Protein AF-A0A956LMA9-F1 (afdb_monomer_lite)

Radius of gyration: 15.73 Å; chains: 1; bounding box: 36×31×54 Å

Foldseek 3Di:
DLLVVCVVVCLLPDDPPPLVNLLSVQVSLLVVLQVCLQVLLVCVVCVVPDPPCVVVCVSVVVSLVSQLVSVVVCCVVQQWPPDRSSVLSCLSCVQSSCLSNCCVPPVNRDGDNSNVSSVVSSVVITRDPPPPD

Sequence (133 aa):
AEVDRFDAAGGARYTGDLRDDLTRVVALYTQLVMRRGRLLAVLLAELPSADELGGLIERPQRIVRAVARLIRRYQREGALEPEPPLQSVAALLGPVLLAGVLRPLATRPEPPDPSAHVERFLHGRRATHPTKG

Secondary structure (DSSP, 8-state):
--HHHHHHTTTT---S-HHHHHHHHHHHHHHHHHHHHHHHHHHHHHTTS-GGGHHHHHHHHHHHHHHHHHHHHHHHTTSB----HHHHHHHHHHHHHHHHHHTTSTT-PPPPPHHHHHHHHHHTTB-------

pLDDT: mean 85.7, std 13.52, range [38.75, 98.19]

Structure (mmCIF, N/CA/C/O backbone):
data_AF-A0A956LMA9-F1
#
_entry.id   AF-A0A956LMA9-F1
#
loop_
_atom_site.group_PDB
_atom_site.id
_atom_site.type_symbol
_atom_site.label_atom_id
_atom_site.label_alt_id
_atom_site.label_comp_id
_atom_site.label_asym_id
_atom_site.label_entity_id
_atom_site.label_seq_id
_atom_site.pdbx_PDB_ins_code
_atom_site.Cartn_x
_atom_site.Cartn_y
_atom_site.Cartn_z
_atom_site.occupancy
_atom_site.B_iso_or_equiv
_atom_site.auth_seq_id
_atom_site.auth_comp_id
_atom_site.auth_asym_id
_atom_site.auth_atom_id
_atom_site.pdbx_PDB_model_num
ATOM 1 N N . ALA A 1 1 ? -6.003 -0.782 -17.496 1.00 65.44 1 ALA A N 1
ATOM 2 C CA . ALA A 1 1 ? -5.475 -2.121 -17.826 1.00 65.44 1 ALA A CA 1
ATOM 3 C C . ALA A 1 1 ? -4.918 -2.907 -16.624 1.00 65.44 1 ALA A C 1
ATOM 5 O O . ALA A 1 1 ? -5.155 -4.103 -16.588 1.00 65.44 1 ALA A O 1
ATOM 6 N N . GLU A 1 2 ? -4.200 -2.320 -15.647 1.00 72.19 2 GLU A N 1
ATOM 7 C CA . GLU A 1 2 ? -3.798 -3.049 -14.408 1.00 72.19 2 GLU A CA 1
ATOM 8 C C . GLU A 1 2 ? -4.226 -2.374 -13.107 1.00 72.19 2 GLU A C 1
ATOM 10 O O . GLU A 1 2 ? -4.628 -3.072 -12.186 1.00 72.19 2 GLU A O 1
ATOM 15 N N . VAL A 1 3 ? -4.260 -1.040 -13.052 1.00 74.75 3 VAL A N 1
ATOM 16 C CA . VAL A 1 3 ? -4.962 -0.337 -11.963 1.00 74.75 3 VAL A CA 1
ATOM 17 C C . VAL A 1 3 ? -6.433 -0.757 -11.922 1.00 74.75 3 VAL A C 1
ATOM 19 O O . VAL A 1 3 ? -6.955 -1.061 -10.862 1.00 74.75 3 VAL A O 1
ATOM 22 N N . ASP A 1 4 ? -7.069 -0.917 -13.084 1.00 80.44 4 ASP A N 1
ATOM 23 C CA . ASP A 1 4 ? -8.440 -1.436 -13.145 1.00 80.44 4 ASP A CA 1
ATOM 24 C C . ASP A 1 4 ? -8.534 -2.904 -12.692 1.00 80.44 4 ASP A C 1
ATOM 26 O O . ASP A 1 4 ? -9.578 -3.308 -12.202 1.00 80.44 4 ASP A O 1
ATOM 30 N N . ARG A 1 5 ? -7.456 -3.703 -12.800 1.00 80.44 5 ARG A N 1
ATOM 31 C CA . ARG A 1 5 ? -7.424 -5.056 -12.210 1.00 80.44 5 ARG A CA 1
ATOM 32 C C . ARG A 1 5 ? -7.276 -5.001 -10.696 1.00 80.44 5 ARG A C 1
ATOM 34 O O . ARG A 1 5 ? -7.913 -5.795 -10.021 1.00 80.44 5 ARG A O 1
ATOM 41 N N . PHE A 1 6 ? -6.466 -4.079 -10.170 1.00 86.25 6 PHE A N 1
ATOM 42 C CA . PHE A 1 6 ? -6.393 -3.822 -8.730 1.00 86.25 6 PHE A CA 1
ATOM 43 C C . PHE A 1 6 ? -7.778 -3.444 -8.190 1.00 86.25 6 PHE A C 1
ATOM 45 O O . PHE A 1 6 ? -8.234 -4.024 -7.209 1.00 86.25 6 PHE A O 1
ATOM 52 N N . ASP A 1 7 ? -8.474 -2.536 -8.876 1.00 83.94 7 ASP A N 1
ATOM 53 C CA . ASP A 1 7 ? -9.826 -2.116 -8.507 1.00 83.94 7 ASP A CA 1
ATOM 54 C C . ASP A 1 7 ? -10.834 -3.279 -8.636 1.00 83.94 7 ASP A C 1
ATOM 56 O O . ASP A 1 7 ? -11.554 -3.572 -7.682 1.00 83.94 7 ASP A O 1
ATOM 60 N N . ALA A 1 8 ? -10.838 -4.004 -9.762 1.00 77.75 8 ALA A N 1
ATOM 61 C CA . ALA A 1 8 ? -11.738 -5.138 -10.005 1.00 77.75 8 ALA A CA 1
ATOM 62 C C . ALA A 1 8 ? -11.520 -6.309 -9.031 1.00 77.75 8 ALA A C 1
ATOM 64 O O . ALA A 1 8 ? -12.475 -6.982 -8.654 1.00 77.75 8 ALA A O 1
ATOM 65 N N . ALA A 1 9 ? -10.283 -6.531 -8.580 1.00 80.75 9 ALA A N 1
ATOM 66 C CA . ALA A 1 9 ? -9.951 -7.531 -7.567 1.00 80.75 9 ALA A CA 1
ATOM 67 C C . ALA A 1 9 ? -10.293 -7.078 -6.133 1.00 80.75 9 ALA A C 1
ATOM 69 O O . ALA A 1 9 ? -9.995 -7.788 -5.172 1.00 80.75 9 ALA A O 1
ATOM 70 N N . GLY A 1 10 ? -10.889 -5.892 -5.957 1.00 84.38 10 GLY A N 1
ATOM 71 C CA . GLY A 1 10 ? -11.204 -5.350 -4.638 1.00 84.38 10 GLY A CA 1
ATOM 72 C C . GLY A 1 10 ? -9.951 -5.002 -3.838 1.00 84.38 10 GLY A C 1
ATOM 73 O O . GLY A 1 10 ? -9.903 -5.234 -2.627 1.00 84.38 10 GLY A O 1
ATOM 74 N N . GLY A 1 11 ? -8.928 -4.456 -4.499 1.00 83.88 11 GLY A N 1
ATOM 75 C CA . GLY A 1 11 ? -7.602 -4.271 -3.916 1.00 83.88 11 GLY A CA 1
ATOM 76 C C . GLY A 1 11 ? -7.573 -3.426 -2.650 1.00 83.88 11 GLY A C 1
ATOM 77 O O . GLY A 1 11 ? -6.776 -3.716 -1.774 1.00 83.88 11 GLY A O 1
ATOM 78 N N . ALA A 1 12 ? -8.487 -2.465 -2.500 1.00 92.38 12 ALA A N 1
ATOM 79 C CA . ALA A 1 12 ? -8.690 -1.702 -1.264 1.00 92.38 12 ALA A CA 1
ATOM 80 C C . ALA A 1 12 ? -10.101 -1.893 -0.672 1.00 92.38 12 ALA A C 1
ATOM 82 O O . ALA A 1 12 ? -10.651 -0.987 -0.042 1.00 92.38 12 ALA A O 1
ATOM 83 N N . ARG A 1 13 ? -10.726 -3.051 -0.920 1.00 95.50 13 ARG A N 1
ATOM 84 C CA . ARG A 1 13 ? -12.010 -3.416 -0.308 1.00 95.50 13 ARG A CA 1
ATOM 85 C C . ARG A 1 13 ? -11.843 -3.471 1.210 1.00 95.50 13 ARG A C 1
ATOM 87 O O . ARG A 1 13 ? -10.835 -3.976 1.681 1.00 95.50 13 ARG A O 1
ATOM 94 N N . TYR A 1 14 ? -12.835 -2.981 1.941 1.00 97.12 14 TYR A N 1
ATOM 95 C CA . TYR A 1 14 ? -12.922 -3.155 3.387 1.00 97.12 14 TYR A CA 1
ATOM 96 C C . TYR A 1 14 ? -13.760 -4.398 3.702 1.00 97.12 14 TYR A C 1
ATOM 98 O O . TYR A 1 14 ? -14.862 -4.535 3.159 1.00 97.12 14 TYR A O 1
ATOM 106 N N . THR A 1 15 ? -13.255 -5.277 4.562 1.00 97.38 15 THR A N 1
ATOM 107 C CA . THR A 1 15 ? -13.965 -6.472 5.050 1.00 97.38 15 THR A CA 1
ATOM 108 C C . THR A 1 15 ? -14.180 -6.469 6.562 1.00 97.38 15 THR A C 1
ATOM 110 O O . THR A 1 15 ? -15.019 -7.222 7.046 1.00 97.38 15 THR A O 1
ATOM 113 N N . GLY A 1 16 ? -13.470 -5.604 7.292 1.00 96.56 16 GLY A N 1
ATOM 114 C CA . GLY A 1 16 ? -13.410 -5.620 8.754 1.00 96.56 16 GLY A CA 1
ATOM 115 C C . GLY A 1 16 ? -12.241 -6.446 9.295 1.00 96.56 16 GLY A C 1
ATOM 116 O O . GLY A 1 16 ? -11.884 -6.282 10.459 1.00 96.56 16 GLY A O 1
ATOM 117 N N . ASP A 1 17 ? -11.594 -7.265 8.460 1.00 97.38 17 ASP A N 1
ATOM 118 C CA . ASP A 1 17 ? -10.326 -7.905 8.800 1.00 97.38 17 ASP A CA 1
ATOM 119 C C . ASP A 1 17 ? -9.153 -7.046 8.311 1.00 97.38 17 ASP A C 1
ATOM 121 O O . ASP A 1 17 ? -8.787 -7.037 7.131 1.00 97.38 17 ASP A O 1
ATOM 125 N N . LEU A 1 18 ? -8.555 -6.301 9.244 1.00 96.94 18 LEU A N 1
ATOM 126 C CA . LEU A 1 18 ? -7.427 -5.412 8.972 1.00 96.94 18 LEU A CA 1
ATOM 127 C C . LEU A 1 18 ? -6.239 -6.153 8.346 1.00 96.94 18 LEU A C 1
ATOM 129 O O . LEU A 1 18 ? -5.605 -5.634 7.425 1.00 96.94 18 LEU A O 1
ATOM 133 N N . ARG A 1 19 ? -5.907 -7.345 8.847 1.00 97.62 19 ARG A N 1
ATOM 134 C CA . ARG A 1 19 ? -4.734 -8.094 8.385 1.00 97.62 19 ARG A CA 1
ATOM 135 C C . ARG A 1 19 ? -4.960 -8.589 6.964 1.00 97.62 19 ARG A C 1
ATOM 137 O O . ARG A 1 19 ? -4.092 -8.382 6.111 1.00 97.62 19 ARG A O 1
ATOM 144 N N . ASP A 1 20 ? -6.114 -9.184 6.699 1.00 97.62 20 ASP A N 1
ATOM 145 C CA . ASP A 1 20 ? -6.434 -9.735 5.383 1.00 97.62 20 ASP A CA 1
ATOM 146 C C . ASP A 1 20 ? -6.617 -8.633 4.338 1.00 97.62 20 ASP A C 1
ATOM 148 O O . ASP A 1 20 ? -6.169 -8.765 3.193 1.00 97.62 20 ASP A O 1
ATOM 152 N N . ASP A 1 21 ? -7.213 -7.504 4.725 1.00 98.12 21 ASP A N 1
ATOM 153 C CA . ASP A 1 21 ? -7.363 -6.347 3.849 1.00 98.12 21 ASP A CA 1
ATOM 154 C C . ASP A 1 21 ? -6.010 -5.761 3.438 1.00 98.12 21 ASP A C 1
ATOM 156 O O . ASP A 1 21 ? -5.775 -5.544 2.246 1.00 98.12 21 ASP A O 1
ATOM 160 N N . LEU A 1 22 ? -5.094 -5.546 4.390 1.00 97.94 22 LEU A N 1
ATOM 161 C CA . LEU A 1 22 ? -3.759 -5.031 4.076 1.00 97.94 22 LEU A CA 1
ATOM 162 C C . LEU A 1 22 ? -2.905 -6.055 3.318 1.00 97.94 22 LEU A C 1
ATOM 164 O O . LEU A 1 22 ? -2.181 -5.677 2.396 1.00 97.94 22 LEU A O 1
ATOM 168 N N . THR A 1 23 ? -3.025 -7.346 3.633 1.00 98.19 23 THR A N 1
ATOM 169 C CA . THR A 1 23 ? -2.340 -8.419 2.891 1.00 98.19 23 THR A CA 1
ATOM 170 C C . THR A 1 23 ? -2.783 -8.456 1.437 1.00 98.19 23 THR A C 1
ATOM 172 O O . THR A 1 23 ? -1.942 -8.497 0.536 1.00 98.19 23 THR A O 1
ATOM 175 N N . ARG A 1 24 ? -4.089 -8.338 1.177 1.00 97.50 24 ARG A N 1
ATOM 176 C CA . ARG A 1 24 ? -4.624 -8.252 -0.185 1.00 97.50 24 ARG A CA 1
ATOM 177 C C . ARG A 1 24 ? -4.118 -7.015 -0.927 1.00 97.50 24 ARG A C 1
ATOM 179 O O . ARG A 1 24 ? -3.707 -7.143 -2.082 1.00 97.50 24 ARG A O 1
ATOM 186 N N . VAL A 1 25 ? -4.104 -5.847 -0.274 1.00 97.44 25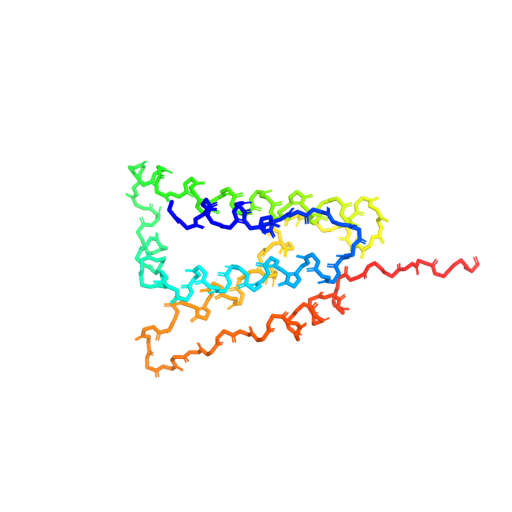 VAL A N 1
ATOM 187 C CA . VAL A 1 25 ? -3.534 -4.609 -0.838 1.00 97.44 25 VAL A CA 1
ATOM 188 C C . VAL A 1 25 ? -2.091 -4.849 -1.282 1.00 97.44 25 VAL A C 1
ATOM 190 O O . VAL A 1 25 ? -1.751 -4.586 -2.438 1.00 97.44 25 VAL A O 1
ATOM 193 N N . VAL A 1 26 ? -1.246 -5.353 -0.377 1.00 97.38 26 VAL A N 1
ATOM 194 C CA . VAL A 1 26 ? 0.187 -5.544 -0.628 1.00 97.38 26 VAL A CA 1
ATOM 195 C C . VAL A 1 26 ? 0.411 -6.579 -1.725 1.00 97.38 26 VAL A C 1
ATOM 197 O O . VAL A 1 26 ? 1.163 -6.308 -2.656 1.00 97.38 26 VAL A O 1
ATOM 200 N N . ALA A 1 27 ? -0.284 -7.717 -1.695 1.00 96.25 27 ALA A N 1
ATOM 201 C CA . ALA A 1 27 ? -0.141 -8.761 -2.706 1.00 96.25 27 ALA A CA 1
ATOM 202 C C . ALA A 1 27 ? -0.487 -8.260 -4.120 1.00 96.25 27 ALA A C 1
ATOM 204 O O . ALA A 1 27 ? 0.286 -8.458 -5.063 1.00 96.25 27 ALA A O 1
ATOM 205 N N . LEU A 1 28 ? -1.618 -7.564 -4.278 1.00 95.00 28 LEU A N 1
ATOM 206 C CA . LEU A 1 28 ? -2.037 -7.025 -5.576 1.00 95.00 28 LEU A CA 1
ATOM 207 C C . LEU A 1 28 ? -1.125 -5.887 -6.046 1.00 95.00 28 LEU A C 1
ATOM 209 O O . LEU A 1 28 ? -0.814 -5.793 -7.237 1.00 95.00 28 LEU A O 1
ATOM 213 N N . TYR A 1 29 ? -0.658 -5.043 -5.125 1.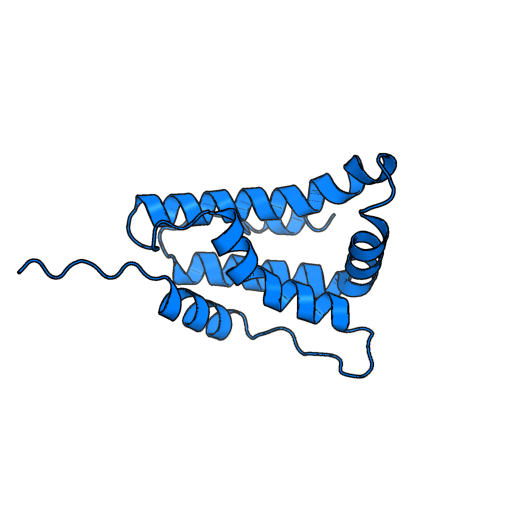00 94.06 29 TYR A N 1
ATOM 214 C CA . TYR A 1 29 ? 0.289 -3.983 -5.451 1.00 94.06 29 TYR A CA 1
ATOM 215 C C . TYR A 1 29 ? 1.644 -4.552 -5.889 1.00 94.06 29 TYR A C 1
ATOM 217 O O . TYR A 1 29 ? 2.173 -4.132 -6.918 1.00 94.06 29 TYR A O 1
ATOM 225 N N . THR A 1 30 ? 2.160 -5.573 -5.197 1.00 93.50 30 THR A N 1
ATOM 226 C CA . THR A 1 30 ? 3.381 -6.292 -5.588 1.00 93.50 30 THR A CA 1
ATOM 227 C C . THR A 1 30 ? 3.268 -6.832 -7.009 1.00 93.50 30 THR A C 1
ATOM 229 O O . THR A 1 30 ? 4.165 -6.603 -7.818 1.00 93.50 30 THR A O 1
ATOM 232 N N . GLN A 1 31 ? 2.157 -7.484 -7.368 1.00 91.44 31 GLN A N 1
ATOM 233 C CA . GLN A 1 31 ? 1.957 -7.993 -8.731 1.00 91.44 31 GLN A CA 1
ATOM 234 C C . GLN A 1 31 ? 2.022 -6.883 -9.789 1.00 91.44 31 GLN A C 1
ATOM 236 O O . GLN A 1 31 ? 2.646 -7.068 -10.837 1.00 91.44 31 GLN A O 1
ATOM 241 N N . LEU A 1 32 ? 1.411 -5.729 -9.514 1.00 89.69 32 LEU A N 1
ATOM 242 C CA . LEU A 1 32 ? 1.414 -4.577 -10.416 1.00 89.69 32 LEU A CA 1
ATOM 243 C C . LEU A 1 32 ? 2.822 -3.997 -10.579 1.00 89.69 32 LEU A C 1
ATOM 245 O O . LEU A 1 32 ? 3.293 -3.809 -11.705 1.00 89.69 32 LEU A O 1
ATOM 249 N N . VAL A 1 33 ? 3.514 -3.730 -9.469 1.00 89.62 33 VAL A N 1
ATOM 250 C CA . VAL A 1 33 ? 4.849 -3.120 -9.501 1.00 89.62 33 VAL A CA 1
ATOM 251 C C . VAL A 1 33 ? 5.855 -4.081 -10.137 1.00 89.62 33 VAL A C 1
ATOM 253 O O . VAL A 1 33 ? 6.640 -3.664 -10.985 1.00 89.62 33 VAL A O 1
ATOM 256 N N . MET A 1 34 ? 5.801 -5.381 -9.833 1.00 88.06 34 MET A N 1
ATOM 257 C CA . MET A 1 34 ? 6.717 -6.361 -10.427 1.00 88.06 34 MET A CA 1
ATOM 258 C C . MET A 1 34 ? 6.573 -6.484 -11.946 1.00 88.06 34 MET A C 1
ATOM 260 O O . MET A 1 34 ? 7.559 -6.768 -12.625 1.00 88.06 34 MET A O 1
ATOM 264 N N . ARG A 1 35 ? 5.377 -6.247 -12.496 1.00 86.81 35 ARG A N 1
ATOM 265 C CA . ARG A 1 35 ? 5.140 -6.252 -13.949 1.00 86.81 35 ARG A CA 1
ATOM 266 C C . ARG A 1 35 ? 5.571 -4.954 -14.626 1.00 86.81 35 ARG A C 1
ATOM 268 O O . ARG A 1 35 ? 5.924 -4.972 -15.802 1.00 86.81 35 ARG A O 1
ATOM 275 N N . ARG A 1 36 ? 5.537 -3.829 -13.904 1.00 83.31 36 ARG A N 1
ATOM 276 C CA . ARG A 1 36 ? 5.741 -2.480 -14.463 1.00 83.31 36 ARG A CA 1
ATOM 277 C C . ARG A 1 36 ? 6.959 -1.736 -13.922 1.00 83.31 36 ARG A C 1
ATOM 279 O O . ARG A 1 36 ? 7.111 -0.558 -14.228 1.00 83.31 36 ARG A O 1
ATOM 286 N N . GLY A 1 37 ? 7.837 -2.398 -13.171 1.00 79.19 37 GLY A N 1
ATOM 287 C CA . GLY A 1 37 ? 8.941 -1.765 -12.438 1.00 79.19 37 GLY A CA 1
ATOM 288 C C . GLY A 1 37 ? 9.799 -0.815 -13.277 1.00 79.19 37 GLY A C 1
ATOM 289 O O . GLY A 1 37 ? 10.062 0.301 -12.845 1.00 79.19 37 GLY A O 1
ATOM 290 N N . ARG A 1 38 ? 10.136 -1.191 -14.522 1.00 81.88 38 ARG A N 1
ATOM 291 C CA . ARG A 1 38 ? 10.889 -0.318 -15.447 1.00 81.88 38 ARG A CA 1
ATOM 292 C C . ARG A 1 38 ? 10.133 0.955 -15.826 1.00 81.88 38 ARG A C 1
ATOM 294 O O . ARG A 1 38 ? 10.714 2.028 -15.811 1.00 81.88 38 ARG A O 1
ATOM 301 N N . LEU A 1 39 ? 8.844 0.841 -16.148 1.00 82.50 39 LEU A N 1
ATOM 302 C CA . LEU A 1 39 ? 8.011 1.999 -16.482 1.00 82.50 39 LEU A CA 1
ATOM 303 C C . LEU A 1 39 ? 7.859 2.924 -15.270 1.00 82.50 39 LEU A C 1
ATOM 305 O O . LEU A 1 39 ? 7.948 4.135 -15.413 1.00 82.50 39 LEU A O 1
ATOM 309 N N . LEU A 1 40 ? 7.657 2.356 -14.078 1.00 81.94 40 LEU A N 1
ATOM 310 C CA . LEU A 1 40 ? 7.570 3.129 -12.839 1.00 81.94 40 LEU A CA 1
ATOM 311 C C . LEU A 1 40 ? 8.884 3.855 -12.527 1.00 81.94 40 LEU A C 1
ATOM 313 O O . LEU A 1 40 ? 8.836 5.004 -12.108 1.00 81.94 40 LEU A O 1
ATOM 317 N N . ALA A 1 41 ? 10.035 3.224 -12.775 1.00 82.31 41 ALA A N 1
ATOM 318 C CA . ALA A 1 41 ? 11.342 3.855 -12.606 1.00 82.31 41 ALA A CA 1
ATOM 319 C C . ALA A 1 41 ? 11.511 5.083 -13.516 1.00 82.31 41 ALA A C 1
ATOM 321 O O . ALA A 1 41 ? 11.910 6.139 -13.039 1.00 82.31 41 ALA A O 1
ATOM 322 N N . VAL A 1 42 ? 11.141 4.961 -14.797 1.00 82.25 42 VAL A N 1
ATOM 323 C CA . VAL A 1 42 ? 11.178 6.081 -15.755 1.00 82.25 42 VAL A CA 1
ATOM 324 C C . VAL A 1 42 ? 10.222 7.193 -15.325 1.00 82.25 42 VAL A C 1
ATOM 326 O O . VAL A 1 42 ? 10.627 8.343 -15.233 1.00 82.25 42 VAL A O 1
ATOM 329 N N . LEU A 1 43 ? 8.974 6.861 -14.979 1.00 78.56 43 LEU A N 1
ATOM 330 C CA . LEU A 1 43 ? 8.002 7.860 -14.521 1.00 78.56 43 LEU A CA 1
ATOM 331 C C . LEU A 1 43 ? 8.483 8.612 -13.272 1.00 78.56 43 LEU A C 1
ATOM 333 O O . LEU A 1 43 ? 8.260 9.812 -13.169 1.00 78.56 43 LEU A O 1
ATOM 337 N N . LEU A 1 44 ? 9.143 7.927 -12.332 1.00 78.19 44 LEU A N 1
ATOM 338 C CA . LEU A 1 44 ? 9.688 8.563 -11.131 1.00 78.19 44 LEU A CA 1
ATOM 339 C C . LEU A 1 44 ? 10.867 9.498 -11.430 1.00 78.19 44 LEU A C 1
ATOM 341 O O . LEU A 1 44 ? 11.003 10.507 -10.744 1.00 78.19 44 LEU A O 1
ATOM 345 N N . ALA A 1 45 ? 11.692 9.181 -12.431 1.00 78.81 45 ALA A N 1
ATOM 346 C CA . ALA A 1 45 ? 12.822 10.017 -12.836 1.00 78.81 45 ALA A CA 1
ATOM 347 C C . ALA A 1 45 ? 12.380 11.296 -13.573 1.00 78.81 45 ALA A C 1
ATOM 349 O O . ALA A 1 45 ? 12.978 12.348 -13.372 1.00 78.81 45 ALA A O 1
ATOM 350 N N . GLU A 1 46 ? 11.308 11.218 -14.368 1.00 74.44 46 GLU A N 1
ATOM 351 C CA . GLU A 1 46 ? 10.834 12.323 -15.222 1.00 74.44 46 GLU A CA 1
ATOM 352 C C . GLU A 1 46 ? 9.767 13.224 -14.559 1.00 74.44 46 GLU A C 1
ATOM 354 O O . GLU A 1 46 ? 9.437 14.295 -15.069 1.00 74.44 46 GLU A O 1
ATOM 359 N N . LEU A 1 47 ? 9.226 12.815 -13.404 1.00 67.94 47 LEU A N 1
ATOM 360 C CA . LEU A 1 47 ? 8.189 13.532 -12.639 1.00 67.94 47 LEU A CA 1
ATOM 361 C C . LEU A 1 47 ? 8.460 15.029 -12.364 1.00 67.94 47 LEU A C 1
ATOM 363 O O . LEU A 1 47 ? 7.494 15.790 -12.378 1.00 67.94 47 LEU A O 1
ATOM 367 N N . PRO A 1 48 ? 9.700 15.483 -12.090 1.00 60.69 48 PRO A N 1
ATOM 368 C CA . PRO A 1 48 ? 9.958 16.892 -11.783 1.00 60.69 48 PRO A CA 1
ATOM 369 C C . PRO A 1 48 ? 9.810 17.850 -12.975 1.00 60.69 48 PRO A C 1
ATOM 371 O O . PRO A 1 48 ? 9.783 19.057 -12.755 1.00 60.69 48 PRO A O 1
ATOM 374 N N . SER A 1 49 ? 9.742 17.344 -14.213 1.00 57.62 49 SER A N 1
ATOM 375 C CA . SER A 1 49 ? 10.049 18.149 -15.407 1.00 57.62 49 SER A CA 1
ATOM 376 C C . SER A 1 49 ? 8.898 18.330 -16.402 1.00 57.62 49 SER A C 1
ATOM 378 O O . SER A 1 49 ? 9.096 19.006 -17.408 1.00 57.62 49 SER A O 1
ATOM 380 N N . ALA A 1 50 ? 7.710 17.752 -16.180 1.00 52.66 50 ALA A N 1
ATOM 381 C CA . ALA A 1 50 ? 6.660 17.763 -17.203 1.00 52.66 50 ALA A CA 1
ATOM 382 C C . ALA A 1 50 ? 5.234 17.878 -16.640 1.00 52.66 50 ALA A C 1
ATOM 384 O O . ALA A 1 50 ? 4.650 16.895 -16.178 1.00 52.66 50 ALA A O 1
ATOM 385 N N . ASP A 1 51 ? 4.627 19.057 -16.812 1.00 57.38 51 ASP A N 1
ATOM 386 C CA . ASP A 1 51 ? 3.178 19.282 -16.671 1.00 57.38 51 ASP A CA 1
ATOM 387 C C . ASP A 1 51 ? 2.349 18.323 -17.561 1.00 57.38 51 ASP A C 1
ATOM 389 O O . ASP A 1 51 ? 1.205 17.985 -17.253 1.00 57.38 51 ASP A O 1
ATOM 393 N N . GLU A 1 52 ? 2.946 17.794 -18.634 1.00 58.53 52 GLU A N 1
ATOM 394 C CA . GLU A 1 52 ? 2.325 16.865 -19.588 1.00 58.53 52 GLU A CA 1
ATOM 395 C C . GLU A 1 52 ? 2.148 15.429 -19.050 1.00 58.53 52 GLU A C 1
ATOM 397 O O . GLU A 1 52 ? 1.354 14.651 -19.585 1.00 58.53 52 GLU A O 1
ATOM 402 N N . LEU A 1 53 ? 2.824 15.056 -17.954 1.00 60.16 53 LEU A N 1
ATOM 403 C CA . LEU A 1 53 ? 2.715 13.717 -17.354 1.00 60.16 53 LEU A CA 1
ATOM 404 C C . LEU A 1 53 ? 1.512 13.561 -16.404 1.00 60.16 53 LEU A C 1
ATOM 406 O O . LEU A 1 53 ? 1.281 12.460 -15.890 1.00 60.16 53 LEU A O 1
ATOM 410 N N . GLY A 1 54 ? 0.710 14.612 -16.192 1.00 60.91 54 GLY A N 1
ATOM 411 C CA . GLY A 1 54 ? -0.435 14.609 -15.269 1.00 60.91 54 GLY A CA 1
ATOM 412 C C . GLY A 1 54 ? -1.380 13.412 -15.457 1.00 60.91 54 GLY A C 1
ATOM 413 O O . GLY A 1 54 ? -1.691 12.698 -14.501 1.00 60.91 54 GLY A O 1
ATOM 414 N N . GLY A 1 55 ? -1.739 13.089 -16.704 1.00 63.66 55 GLY A N 1
ATOM 415 C CA . GLY A 1 55 ? -2.609 11.943 -17.009 1.00 63.66 55 GLY A CA 1
ATOM 416 C C . GLY A 1 55 ? -1.966 10.566 -16.764 1.00 63.66 55 GLY A C 1
ATOM 417 O O . GLY A 1 55 ? -2.661 9.577 -16.513 1.00 63.66 55 GLY A O 1
ATOM 418 N N . LEU A 1 56 ? -0.631 10.472 -16.794 1.00 68.38 56 LEU A N 1
ATOM 419 C CA . LEU A 1 56 ? 0.105 9.225 -16.548 1.00 68.38 56 LEU A CA 1
ATOM 420 C C . LEU A 1 56 ? 0.185 8.890 -15.051 1.00 68.38 56 LEU A C 1
ATOM 422 O O . LEU A 1 56 ? 0.185 7.708 -14.689 1.00 68.38 56 LEU A O 1
ATOM 426 N N . ILE A 1 57 ? 0.176 9.904 -14.180 1.00 73.12 57 ILE A N 1
ATOM 427 C CA . ILE A 1 57 ? 0.252 9.733 -12.720 1.00 73.12 57 ILE A CA 1
ATOM 428 C C . ILE A 1 57 ? -1.119 9.565 -12.056 1.00 73.12 57 ILE A C 1
ATOM 430 O O . ILE A 1 57 ? -1.209 8.983 -10.971 1.00 73.12 57 ILE A O 1
ATOM 434 N N . GLU A 1 58 ? -2.201 9.998 -12.710 1.00 77.00 58 GLU A N 1
ATOM 435 C CA . GLU A 1 58 ? -3.570 9.879 -12.193 1.00 77.00 58 GLU A CA 1
ATOM 436 C C . GLU A 1 58 ? -3.922 8.448 -11.779 1.00 77.00 58 GLU A C 1
ATOM 438 O O . GLU A 1 58 ? -4.514 8.216 -10.721 1.00 77.00 58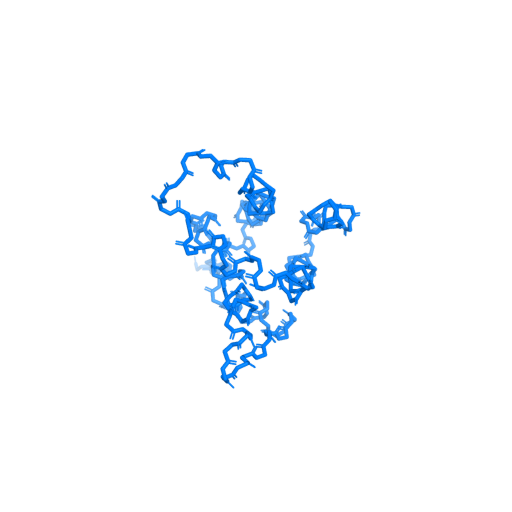 GLU A O 1
ATOM 443 N N . ARG A 1 59 ? -3.536 7.471 -12.607 1.00 77.69 59 ARG A N 1
ATOM 444 C CA . ARG A 1 59 ? -3.821 6.049 -12.380 1.00 77.69 59 ARG A CA 1
ATOM 445 C C . ARG A 1 59 ? -3.096 5.509 -11.135 1.00 77.69 59 ARG A C 1
ATOM 447 O O . ARG A 1 59 ? -3.792 4.992 -10.260 1.00 77.69 59 ARG A O 1
ATOM 454 N N . PRO A 1 60 ? -1.762 5.645 -10.986 1.00 79.62 60 PRO A N 1
ATOM 455 C CA . PRO A 1 60 ? -1.068 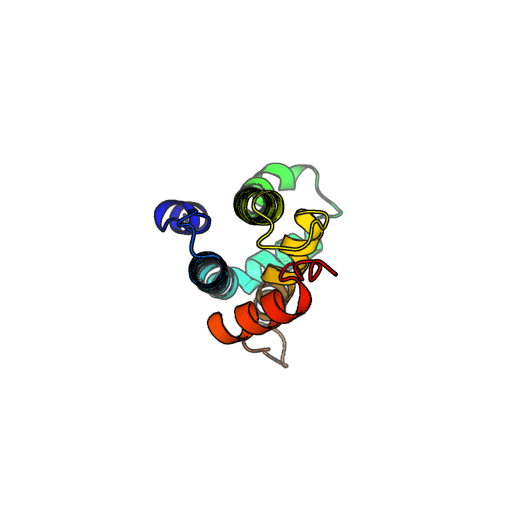5.345 -9.730 1.00 79.62 60 PRO A CA 1
ATOM 456 C C . PRO A 1 60 ? -1.668 6.052 -8.508 1.00 79.62 60 PRO A C 1
ATOM 458 O O . PRO A 1 60 ? -1.864 5.426 -7.464 1.00 79.62 60 PRO A O 1
ATOM 461 N N . GLN A 1 61 ? -2.043 7.329 -8.642 1.00 84.75 61 GLN A N 1
ATOM 462 C CA . GLN A 1 61 ? -2.664 8.075 -7.548 1.00 84.75 61 GLN A CA 1
ATOM 463 C C . GLN A 1 61 ? -4.017 7.494 -7.115 1.00 84.75 61 GLN A C 1
ATOM 465 O O . GLN A 1 61 ? -4.368 7.603 -5.939 1.00 84.75 61 GLN A O 1
ATOM 470 N N . ARG A 1 62 ? -4.793 6.856 -8.009 1.00 87.94 62 ARG A N 1
ATOM 471 C CA . ARG A 1 62 ? -6.051 6.198 -7.604 1.00 87.94 62 ARG A CA 1
ATOM 472 C C . ARG A 1 62 ? -5.813 5.103 -6.569 1.00 87.94 62 ARG A C 1
ATOM 474 O O . ARG A 1 62 ? -6.566 5.049 -5.600 1.00 87.94 62 ARG A O 1
ATOM 481 N N . ILE A 1 63 ? -4.765 4.294 -6.742 1.00 90.56 63 ILE A N 1
ATOM 482 C CA . ILE A 1 63 ? -4.402 3.229 -5.794 1.00 90.56 63 ILE A CA 1
ATOM 483 C C . ILE A 1 63 ? -4.052 3.847 -4.444 1.00 90.56 63 ILE A C 1
ATOM 485 O O . ILE A 1 63 ? -4.639 3.478 -3.431 1.00 90.56 63 ILE A O 1
ATOM 489 N N . VAL A 1 64 ? -3.170 4.851 -4.440 1.00 91.75 64 VAL A N 1
ATOM 490 C CA . VAL A 1 64 ? -2.768 5.565 -3.217 1.00 91.75 64 VAL A CA 1
ATOM 491 C C . VAL A 1 64 ? -3.989 6.130 -2.489 1.00 91.75 64 VAL A C 1
ATOM 493 O O . VAL A 1 64 ? -4.150 5.910 -1.291 1.00 91.75 64 VAL A O 1
ATOM 496 N N . ARG A 1 65 ? -4.902 6.793 -3.211 1.00 92.94 65 ARG A N 1
ATOM 497 C CA . ARG A 1 65 ? -6.147 7.329 -2.638 1.00 92.94 65 ARG A CA 1
ATOM 498 C C . ARG A 1 65 ? -7.060 6.229 -2.092 1.00 92.94 65 ARG A C 1
ATOM 500 O O . ARG A 1 65 ? -7.687 6.430 -1.055 1.00 92.94 65 ARG A O 1
ATOM 507 N N . ALA A 1 66 ? -7.161 5.087 -2.770 1.00 94.62 66 ALA A N 1
ATOM 508 C CA . ALA A 1 66 ? -7.984 3.966 -2.327 1.00 94.62 66 ALA A CA 1
ATOM 509 C C . ALA A 1 66 ? -7.444 3.338 -1.035 1.00 94.62 66 ALA A C 1
ATOM 511 O O . ALA A 1 66 ? -8.199 3.178 -0.076 1.00 94.62 66 ALA A O 1
ATOM 512 N N . VAL A 1 67 ? -6.137 3.085 -0.968 1.00 96.69 67 VAL A N 1
ATOM 513 C CA . VAL A 1 67 ? -5.483 2.542 0.232 1.00 96.69 67 VAL A CA 1
ATOM 514 C C . VAL A 1 67 ? -5.512 3.555 1.380 1.00 96.69 67 VAL A C 1
ATOM 516 O O . VAL A 1 67 ? -5.817 3.184 2.509 1.00 96.69 67 VAL A O 1
ATOM 519 N N . ALA A 1 68 ? -5.314 4.849 1.107 1.00 96.56 68 ALA A N 1
ATOM 520 C CA . ALA A 1 68 ? -5.434 5.897 2.123 1.00 96.56 68 ALA A CA 1
ATOM 521 C C . ALA A 1 68 ? -6.839 5.950 2.748 1.00 96.56 68 ALA A C 1
ATOM 523 O O . ALA A 1 68 ? -6.970 6.173 3.951 1.00 96.56 68 ALA A O 1
ATOM 524 N N . ARG A 1 69 ? -7.900 5.734 1.955 1.00 96.44 69 ARG A N 1
ATOM 525 C CA . ARG A 1 69 ? -9.277 5.643 2.474 1.00 96.44 69 ARG A CA 1
ATOM 526 C C . ARG A 1 69 ? -9.475 4.417 3.362 1.00 96.44 69 ARG A C 1
ATOM 528 O O . ARG A 1 69 ? -10.105 4.550 4.408 1.00 96.44 69 ARG A O 1
ATOM 535 N N . LEU A 1 70 ? -8.937 3.264 2.961 1.00 97.62 70 LEU A N 1
ATOM 536 C CA . LEU A 1 70 ? -8.988 2.032 3.750 1.00 97.62 70 LEU A CA 1
ATOM 537 C C . LEU A 1 70 ? -8.274 2.204 5.099 1.00 97.62 70 LEU A C 1
ATOM 539 O O . LEU A 1 70 ? -8.870 1.951 6.140 1.00 97.62 70 LEU A O 1
ATOM 543 N N . ILE A 1 71 ? -7.041 2.719 5.088 1.00 97.50 71 ILE A N 1
ATOM 544 C CA . ILE A 1 71 ? -6.266 2.998 6.306 1.00 97.50 71 ILE A CA 1
ATOM 545 C C . ILE A 1 71 ? -7.017 3.976 7.210 1.00 97.50 71 ILE A C 1
ATOM 547 O O . ILE A 1 71 ? -7.217 3.692 8.386 1.00 97.50 71 ILE A O 1
ATOM 551 N N . ARG A 1 72 ? -7.506 5.095 6.659 1.00 97.12 72 ARG A N 1
ATOM 552 C CA . ARG A 1 72 ? -8.253 6.099 7.431 1.00 97.12 72 ARG A CA 1
ATOM 553 C C . ARG A 1 72 ? -9.490 5.510 8.105 1.00 97.12 72 ARG A C 1
ATOM 555 O O . ARG A 1 72 ? -9.859 5.951 9.190 1.00 97.12 72 ARG A O 1
ATOM 562 N N . ARG A 1 73 ? -10.153 4.546 7.465 1.00 97.38 73 ARG A N 1
ATOM 563 C CA . ARG A 1 73 ? -11.284 3.845 8.071 1.00 97.38 73 ARG A CA 1
ATOM 564 C C . ARG A 1 73 ? -10.839 3.045 9.296 1.00 97.38 73 ARG A C 1
ATOM 566 O O . ARG A 1 73 ? -11.388 3.270 10.366 1.00 97.38 73 ARG A O 1
ATOM 573 N N . TYR A 1 74 ? -9.801 2.223 9.170 1.00 97.56 74 TYR A N 1
ATOM 574 C CA . TYR A 1 74 ? -9.259 1.461 10.300 1.00 97.56 74 TYR A CA 1
ATOM 575 C C . TYR A 1 74 ? -8.697 2.343 11.425 1.00 97.56 74 TYR A C 1
ATOM 577 O O . TYR A 1 74 ? -8.815 1.986 12.593 1.00 97.56 74 TYR A O 1
ATOM 585 N N . GLN A 1 75 ? -8.154 3.520 11.105 1.00 96.56 75 GLN A N 1
ATOM 586 C CA . GLN A 1 75 ? -7.746 4.508 12.111 1.00 96.56 75 GLN A CA 1
ATOM 587 C C . GLN A 1 75 ? -8.942 5.059 12.898 1.00 96.56 75 GLN A C 1
ATOM 589 O O . GLN A 1 75 ? -8.892 5.152 14.119 1.00 96.56 75 GLN A O 1
ATOM 594 N N . ARG A 1 76 ? -10.049 5.391 12.219 1.00 96.38 76 ARG A N 1
ATOM 595 C CA . ARG A 1 76 ? -11.285 5.860 12.879 1.00 96.38 76 ARG A CA 1
ATOM 596 C C . ARG A 1 76 ? -11.925 4.794 13.762 1.00 96.38 76 ARG A C 1
ATOM 598 O O . ARG A 1 76 ? -12.553 5.133 14.755 1.00 96.38 76 ARG A O 1
ATOM 605 N N . GLU A 1 77 ? -11.774 3.530 13.384 1.00 96.56 77 GLU A N 1
ATOM 606 C CA . GLU A 1 77 ? -12.244 2.372 14.150 1.00 96.56 77 GLU A CA 1
ATOM 607 C C . GLU A 1 77 ? -11.300 2.021 15.317 1.00 96.56 77 GLU A C 1
ATOM 609 O O . GLU A 1 77 ? -11.599 1.122 16.096 1.00 96.56 77 GLU A O 1
ATOM 614 N N . GLY A 1 78 ? -10.171 2.727 15.463 1.00 96.19 78 GLY A N 1
ATOM 615 C CA . GLY A 1 78 ? -9.194 2.483 16.522 1.00 96.19 78 GLY A CA 1
ATOM 616 C C . GLY A 1 78 ? -8.372 1.209 16.324 1.00 96.19 78 GLY A C 1
ATOM 617 O O . GLY A 1 78 ? -7.763 0.736 17.273 1.00 96.19 78 GLY A O 1
ATOM 618 N N . ALA A 1 79 ? -8.350 0.636 15.117 1.00 96.06 79 ALA A N 1
ATOM 619 C CA . ALA A 1 79 ? -7.545 -0.546 14.796 1.00 96.06 79 ALA A CA 1
ATOM 620 C C . ALA A 1 79 ? -6.104 -0.188 14.372 1.00 96.06 79 ALA A C 1
ATOM 622 O O . ALA A 1 79 ? -5.196 -1.017 14.455 1.00 96.06 79 ALA A O 1
ATOM 623 N N . LEU A 1 80 ? -5.889 1.052 13.921 1.00 96.31 80 LEU A N 1
ATOM 624 C CA . LEU A 1 80 ? -4.589 1.619 13.559 1.00 96.31 80 LEU A CA 1
ATOM 625 C C . LEU A 1 80 ? -4.369 2.949 14.283 1.00 96.31 80 LEU A C 1
ATOM 627 O O . LEU A 1 80 ? -5.320 3.703 14.484 1.00 96.31 80 LEU A O 1
ATOM 631 N N . GLU A 1 81 ? -3.114 3.258 14.599 1.00 94.19 81 GLU A N 1
ATOM 632 C CA . GLU A 1 81 ? -2.720 4.553 15.160 1.00 94.19 81 GLU A CA 1
ATOM 633 C C . GLU A 1 81 ? -3.087 5.716 14.207 1.00 94.19 81 GLU A C 1
ATOM 635 O O . GLU A 1 81 ? -2.942 5.592 12.977 1.00 94.19 81 GLU A O 1
ATOM 640 N N . PRO A 1 82 ? -3.566 6.859 14.737 1.00 92.06 82 PRO A N 1
ATOM 641 C CA . PRO A 1 82 ? -4.004 8.002 13.945 1.00 92.06 82 PRO A CA 1
ATOM 642 C C . PRO A 1 82 ? -2.807 8.806 13.411 1.00 92.06 82 PRO A C 1
ATOM 644 O O . PRO A 1 82 ? -2.453 9.871 13.907 1.00 92.06 82 PRO A O 1
ATOM 647 N N . GLU A 1 83 ? -2.199 8.297 12.346 1.00 92.75 83 GLU A N 1
ATOM 648 C CA . GLU A 1 83 ? -1.156 8.961 11.561 1.00 92.75 83 GLU A CA 1
ATOM 649 C C . GLU A 1 83 ? -1.731 9.608 10.285 1.00 92.75 83 GLU A C 1
ATOM 651 O O . GLU A 1 83 ? -2.785 9.186 9.788 1.00 92.75 83 GLU A O 1
ATOM 656 N N . PRO A 1 84 ? -1.031 10.578 9.666 1.00 94.31 84 PRO A N 1
ATOM 657 C CA . PRO A 1 84 ? -1.380 11.063 8.335 1.00 94.31 84 PRO A CA 1
ATOM 658 C C . PRO A 1 84 ? -1.525 9.897 7.331 1.00 94.31 84 PRO A C 1
ATOM 660 O O . PRO A 1 84 ? -0.568 9.157 7.109 1.00 94.31 84 PRO A O 1
ATOM 663 N N . PRO A 1 85 ? -2.671 9.725 6.641 1.00 89.38 85 PRO A N 1
ATOM 664 C CA . PRO A 1 85 ? -2.906 8.524 5.832 1.00 89.38 85 PRO A CA 1
ATOM 665 C C . PRO A 1 85 ? -1.877 8.293 4.722 1.00 89.38 85 PRO A C 1
ATOM 667 O O . PRO A 1 85 ? -1.545 7.152 4.424 1.00 89.38 85 PRO A O 1
ATOM 670 N N . LEU A 1 86 ? -1.348 9.361 4.114 1.00 91.25 86 LEU A N 1
ATOM 671 C CA . LEU A 1 86 ? -0.298 9.233 3.099 1.00 91.25 86 LEU A CA 1
ATOM 672 C C . LEU A 1 86 ? 1.020 8.712 3.681 1.00 91.25 86 LEU A C 1
ATOM 674 O O . LEU A 1 86 ? 1.699 7.947 3.004 1.00 91.25 86 LEU A O 1
ATOM 678 N N . GLN A 1 87 ? 1.351 9.061 4.927 1.00 94.88 87 GLN A N 1
ATOM 679 C CA . GLN A 1 87 ? 2.514 8.515 5.626 1.00 94.88 87 GLN A CA 1
ATOM 680 C C . GLN A 1 87 ? 2.351 7.007 5.839 1.00 94.88 87 GLN A C 1
ATOM 682 O O . GLN A 1 87 ? 3.255 6.238 5.515 1.00 94.88 87 GLN A O 1
ATOM 687 N N . SER A 1 88 ? 1.180 6.561 6.296 1.00 95.31 88 SER A N 1
ATOM 688 C CA . SER A 1 88 ? 0.909 5.133 6.482 1.00 95.31 88 SER A CA 1
ATOM 689 C C . SER A 1 88 ? 0.881 4.369 5.151 1.00 95.31 88 SER A C 1
ATOM 691 O O . SER A 1 88 ? 1.421 3.267 5.070 1.00 95.31 88 SER A O 1
ATOM 693 N N . VAL A 1 89 ? 0.330 4.956 4.077 1.00 96.44 89 VAL A N 1
ATOM 694 C CA . VAL A 1 89 ? 0.411 4.369 2.726 1.00 96.44 89 VAL A CA 1
ATOM 695 C C . VAL A 1 89 ? 1.863 4.253 2.265 1.00 96.44 89 VAL A C 1
ATOM 697 O O . VAL A 1 89 ? 2.247 3.204 1.754 1.00 96.44 89 VAL A O 1
ATOM 700 N N . ALA A 1 90 ? 2.674 5.299 2.445 1.00 95.00 90 ALA A N 1
ATOM 701 C CA . ALA A 1 90 ? 4.082 5.287 2.058 1.00 95.00 90 ALA A CA 1
ATOM 702 C C . ALA A 1 90 ? 4.869 4.215 2.825 1.00 95.00 90 ALA A C 1
ATOM 704 O O . ALA A 1 90 ? 5.651 3.485 2.224 1.00 95.00 90 ALA A O 1
ATOM 705 N N . ALA A 1 91 ? 4.612 4.052 4.123 1.00 96.19 91 ALA A N 1
ATOM 706 C CA . ALA A 1 91 ? 5.230 2.998 4.920 1.00 96.19 91 ALA A CA 1
ATOM 707 C C . ALA A 1 91 ? 4.794 1.585 4.493 1.00 96.19 91 ALA A C 1
ATOM 709 O O . ALA A 1 91 ? 5.607 0.661 4.501 1.00 96.19 91 ALA A O 1
ATOM 710 N N . LEU A 1 92 ? 3.528 1.410 4.099 1.00 97.00 92 LEU A N 1
ATOM 711 C CA . LEU A 1 92 ? 3.003 0.121 3.647 1.00 97.00 92 LEU A CA 1
ATOM 712 C C . LEU A 1 92 ? 3.510 -0.251 2.246 1.00 97.00 92 LEU A C 1
ATOM 714 O O . LEU A 1 92 ? 3.947 -1.376 2.028 1.00 97.00 92 LEU A O 1
ATOM 718 N N . LEU A 1 93 ? 3.447 0.673 1.286 1.00 96.12 93 LEU A N 1
ATOM 719 C CA . LEU A 1 93 ? 3.689 0.382 -0.133 1.00 96.12 93 LEU A CA 1
ATOM 720 C C . LEU A 1 93 ? 5.091 0.765 -0.615 1.00 96.12 93 LEU A C 1
ATOM 722 O O . LEU A 1 93 ? 5.546 0.232 -1.626 1.00 96.12 93 LEU A O 1
ATOM 726 N N . GLY A 1 94 ? 5.787 1.661 0.086 1.00 93.50 94 GLY A N 1
ATOM 727 C CA . GLY A 1 94 ? 7.108 2.167 -0.291 1.00 93.50 94 GLY A CA 1
ATOM 728 C C . GLY A 1 94 ? 8.156 1.067 -0.482 1.00 93.50 94 GLY A C 1
ATOM 729 O O . GLY A 1 94 ? 8.775 1.032 -1.545 1.00 93.50 94 GLY A O 1
ATOM 730 N N . PRO A 1 95 ? 8.319 0.119 0.463 1.00 94.31 95 PRO A N 1
ATOM 731 C CA . PRO A 1 95 ? 9.258 -0.992 0.297 1.00 94.31 95 PRO A CA 1
ATOM 732 C C . PRO A 1 95 ? 8.964 -1.858 -0.938 1.00 94.31 95 PRO A C 1
ATOM 734 O O . PRO A 1 95 ? 9.881 -2.245 -1.659 1.00 94.31 95 PRO A O 1
ATOM 737 N N . VAL A 1 96 ? 7.683 -2.106 -1.232 1.00 94.31 96 VAL A N 1
ATOM 738 C CA . VAL A 1 96 ? 7.247 -2.870 -2.415 1.00 94.31 96 VAL A CA 1
ATOM 739 C C . VAL A 1 96 ? 7.547 -2.110 -3.707 1.00 94.31 96 VAL A C 1
ATOM 741 O O . VAL A 1 96 ? 8.065 -2.687 -4.666 1.00 94.31 96 VAL A O 1
ATOM 744 N N . LEU A 1 97 ? 7.235 -0.809 -3.734 1.00 92.00 97 LEU A N 1
ATOM 745 C CA . LEU A 1 97 ? 7.526 0.071 -4.864 1.00 92.00 97 LEU A CA 1
ATOM 746 C C . LEU A 1 97 ? 9.028 0.088 -5.157 1.00 92.00 97 LEU A C 1
ATOM 748 O O . LEU A 1 97 ? 9.432 -0.124 -6.302 1.00 92.00 97 LEU A O 1
ATOM 752 N N . LEU A 1 98 ? 9.845 0.288 -4.121 1.00 91.19 98 LEU A N 1
ATOM 753 C CA . LEU A 1 98 ? 11.295 0.365 -4.239 1.00 91.19 98 LEU A CA 1
ATOM 754 C C . LEU A 1 98 ? 11.884 -0.946 -4.768 1.00 91.19 98 LEU A C 1
ATOM 756 O O . LEU A 1 98 ? 12.679 -0.914 -5.705 1.00 91.19 98 LEU A O 1
ATOM 760 N N . ALA A 1 99 ? 11.439 -2.096 -4.248 1.00 90.31 99 ALA A N 1
ATOM 761 C CA . ALA A 1 99 ? 11.882 -3.400 -4.737 1.00 90.31 99 ALA A CA 1
ATOM 762 C C . ALA A 1 99 ? 11.640 -3.558 -6.248 1.00 90.31 99 ALA A C 1
ATOM 764 O O . ALA A 1 99 ? 12.503 -4.038 -6.979 1.00 90.31 99 ALA A O 1
ATOM 765 N N . GLY A 1 100 ? 10.493 -3.099 -6.756 1.00 89.31 100 GLY A N 1
ATOM 766 C CA . GLY A 1 100 ? 10.186 -3.213 -8.181 1.00 89.31 100 GLY A CA 1
ATOM 767 C C . GLY A 1 100 ? 10.904 -2.210 -9.073 1.00 89.31 100 GLY A C 1
ATOM 768 O O . GLY A 1 100 ? 11.302 -2.567 -10.182 1.00 89.31 100 GLY A O 1
ATOM 769 N N . VAL A 1 101 ? 11.098 -0.983 -8.591 1.00 87.94 101 VAL A N 1
ATOM 770 C CA . VAL A 1 101 ? 11.844 0.069 -9.299 1.00 87.94 101 VAL A CA 1
ATOM 771 C C . VAL A 1 101 ? 13.326 -0.281 -9.403 1.00 87.94 101 VAL A C 1
ATOM 773 O O . VAL A 1 101 ? 13.917 -0.102 -10.462 1.00 87.94 101 VAL A O 1
ATOM 776 N N . LEU A 1 102 ? 13.915 -0.828 -8.337 1.00 88.00 102 LEU A N 1
ATOM 777 C CA . LEU A 1 102 ? 15.331 -1.204 -8.297 1.00 88.00 102 LEU A CA 1
ATOM 778 C C . LEU A 1 102 ? 15.609 -2.589 -8.895 1.00 88.00 102 LEU A C 1
ATOM 780 O O . LEU A 1 102 ? 16.766 -2.950 -9.097 1.00 88.00 102 LEU A O 1
ATOM 784 N N . ARG A 1 103 ? 14.576 -3.370 -9.225 1.00 82.06 103 ARG A N 1
ATOM 785 C CA . ARG A 1 103 ? 14.721 -4.708 -9.817 1.00 82.06 103 ARG A CA 1
ATOM 786 C C . ARG A 1 103 ? 15.587 -4.774 -11.088 1.00 82.06 103 ARG A C 1
ATOM 788 O O . ARG A 1 103 ? 16.225 -5.804 -11.285 1.00 82.06 103 ARG A O 1
ATOM 795 N N . PRO A 1 104 ? 15.622 -3.764 -11.978 1.00 77.06 104 PRO A N 1
ATOM 796 C CA . PRO A 1 104 ? 16.515 -3.775 -13.138 1.00 77.06 104 PRO A CA 1
ATOM 797 C C . PRO A 1 104 ? 18.001 -3.603 -12.787 1.00 77.06 104 PRO A C 1
ATOM 799 O O . PRO A 1 104 ? 18.844 -3.891 -13.634 1.00 77.06 104 PRO A O 1
ATOM 802 N N . LEU A 1 105 ? 18.329 -3.139 -11.576 1.00 78.44 105 LEU A N 1
ATOM 803 C CA . LEU A 1 105 ? 19.707 -2.949 -11.122 1.00 78.44 105 LEU A CA 1
ATOM 804 C C . LEU A 1 105 ? 20.374 -4.288 -10.785 1.00 78.44 105 LEU A C 1
ATOM 806 O O . LEU A 1 105 ? 19.704 -5.300 -10.593 1.00 78.44 105 LEU A O 1
ATOM 810 N N . ALA A 1 106 ? 21.704 -4.296 -10.673 1.00 62.31 106 ALA A N 1
ATOM 811 C CA . ALA A 1 106 ? 22.481 -5.509 -10.401 1.00 62.31 106 ALA A CA 1
ATOM 812 C C . ALA A 1 106 ? 22.095 -6.211 -9.083 1.00 62.31 106 ALA A C 1
ATOM 814 O O . ALA A 1 106 ? 22.167 -7.433 -9.001 1.00 62.31 106 ALA A O 1
ATOM 815 N N . THR A 1 107 ? 21.639 -5.455 -8.080 1.00 72.00 107 THR A N 1
ATOM 816 C CA . THR A 1 107 ? 21.248 -5.966 -6.755 1.00 72.00 107 THR A CA 1
ATOM 817 C C . THR A 1 107 ? 19.901 -6.688 -6.733 1.00 72.00 107 THR A C 1
ATOM 819 O O . THR A 1 107 ? 19.673 -7.470 -5.818 1.00 72.00 107 THR A O 1
ATOM 822 N N . ARG A 1 108 ? 19.020 -6.443 -7.719 1.00 73.62 108 ARG A N 1
ATOM 823 C CA . ARG A 1 108 ? 17.708 -7.098 -7.916 1.00 73.62 108 ARG A CA 1
ATOM 824 C C . ARG A 1 108 ? 16.958 -7.444 -6.615 1.00 73.62 108 ARG A C 1
ATOM 826 O O . ARG A 1 108 ? 16.666 -8.618 -6.395 1.00 73.62 108 ARG A O 1
ATOM 833 N N . PRO A 1 109 ? 16.630 -6.457 -5.764 1.00 79.88 109 PRO A N 1
ATOM 834 C CA . PRO A 1 109 ? 15.956 -6.732 -4.501 1.00 79.88 109 PRO A CA 1
ATOM 835 C C . PRO A 1 109 ? 14.647 -7.494 -4.730 1.00 79.88 109 PRO A C 1
ATOM 83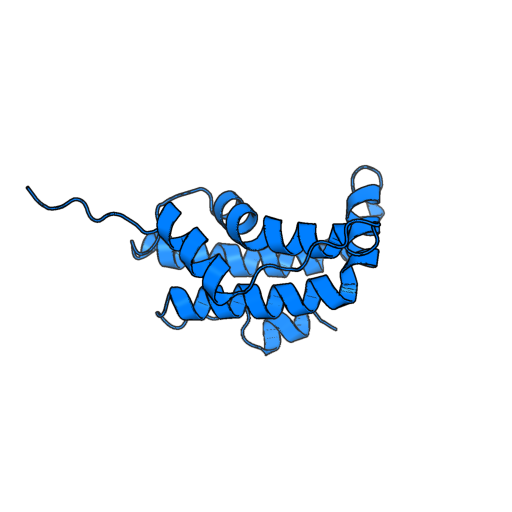7 O O . PRO A 1 109 ? 13.850 -7.147 -5.609 1.00 79.88 109 PRO A O 1
ATOM 840 N N . GLU A 1 110 ? 14.429 -8.538 -3.936 1.00 86.50 110 GLU A N 1
ATOM 841 C CA . GLU A 1 110 ? 13.171 -9.274 -3.951 1.00 86.50 110 GLU A CA 1
ATOM 842 C C . GLU A 1 110 ? 12.063 -8.432 -3.302 1.00 86.50 110 GLU A C 1
ATOM 844 O O . GLU A 1 110 ? 12.311 -7.728 -2.317 1.00 86.50 110 GLU A O 1
ATOM 849 N N . PRO A 1 111 ? 10.831 -8.459 -3.844 1.00 88.19 111 PRO A N 1
ATOM 850 C CA . PRO A 1 111 ? 9.705 -7.849 -3.159 1.00 88.19 111 PRO A CA 1
ATOM 851 C C . PRO A 1 111 ? 9.474 -8.554 -1.816 1.00 88.19 111 PRO A C 1
ATOM 853 O O . PRO A 1 111 ? 9.668 -9.768 -1.722 1.00 88.19 111 PRO A O 1
ATOM 856 N N . PRO A 1 112 ? 9.027 -7.828 -0.781 1.00 90.88 112 PRO A N 1
ATOM 857 C CA . PRO A 1 112 ? 8.767 -8.450 0.504 1.00 90.88 112 PRO A CA 1
ATOM 858 C C . PRO A 1 112 ? 7.591 -9.433 0.400 1.00 90.88 112 PRO A C 1
ATOM 860 O O . PRO A 1 112 ? 6.634 -9.194 -0.345 1.00 90.88 112 PRO A O 1
ATOM 863 N N . ASP A 1 113 ? 7.643 -10.511 1.186 1.00 95.12 113 ASP A N 1
ATOM 864 C CA . ASP A 1 113 ? 6.489 -11.390 1.383 1.00 95.12 113 ASP A CA 1
ATOM 865 C C . ASP A 1 113 ? 5.302 -10.571 1.933 1.00 95.12 113 ASP A C 1
ATOM 867 O O . ASP A 1 113 ? 5.470 -9.893 2.955 1.00 95.12 113 ASP A O 1
ATOM 871 N N . PRO A 1 114 ? 4.118 -10.593 1.286 1.00 95.88 114 PRO A N 1
ATOM 872 C CA . PRO A 1 114 ? 3.003 -9.735 1.675 1.00 95.88 114 PRO A CA 1
ATOM 873 C C . PRO A 1 114 ? 2.564 -9.912 3.127 1.00 95.88 114 PRO A C 1
ATOM 875 O O . PRO A 1 114 ? 2.406 -8.918 3.836 1.00 95.88 114 PRO A O 1
ATOM 878 N N . SER A 1 115 ? 2.408 -11.157 3.577 1.00 96.12 115 SER A N 1
ATOM 879 C CA . SER A 1 115 ? 1.926 -11.466 4.923 1.00 96.12 115 SER A CA 1
ATOM 880 C C . SER A 1 115 ? 2.939 -11.022 5.976 1.00 96.12 115 SER A C 1
ATOM 882 O O . SER A 1 115 ? 2.597 -10.283 6.898 1.00 96.12 115 SER A O 1
ATOM 884 N N . ALA A 1 116 ? 4.214 -11.383 5.812 1.00 96.19 116 ALA A N 1
ATOM 885 C CA . ALA A 1 116 ? 5.271 -10.989 6.738 1.00 96.19 116 ALA A CA 1
ATOM 886 C C . ALA A 1 116 ? 5.501 -9.468 6.759 1.00 96.19 116 ALA A C 1
ATOM 888 O O . ALA A 1 116 ? 5.834 -8.899 7.800 1.00 96.19 116 ALA A O 1
ATOM 889 N N . HIS A 1 117 ? 5.344 -8.788 5.621 1.00 97.19 117 HIS A N 1
ATOM 890 C CA . HIS A 1 117 ? 5.433 -7.329 5.543 1.00 97.19 117 HIS A CA 1
ATOM 891 C C . HIS A 1 117 ? 4.301 -6.644 6.307 1.00 97.19 117 HIS A C 1
ATOM 893 O O . HIS A 1 117 ? 4.549 -5.720 7.081 1.00 97.19 117 HIS A O 1
ATOM 899 N N . VAL A 1 118 ? 3.071 -7.132 6.139 1.00 97.75 118 VAL A N 1
ATOM 900 C CA . VAL A 1 118 ? 1.892 -6.620 6.849 1.00 97.75 118 VAL A CA 1
ATOM 901 C C . VAL A 1 118 ? 2.022 -6.848 8.347 1.00 97.75 118 VAL A C 1
ATOM 903 O O . VAL A 1 118 ? 1.752 -5.924 9.108 1.00 97.75 118 VAL A O 1
ATOM 906 N N . GLU A 1 119 ? 2.516 -8.005 8.788 1.00 97.06 119 GLU A N 1
ATOM 907 C CA . GLU A 1 119 ? 2.773 -8.242 10.213 1.00 97.06 119 GLU A CA 1
ATOM 908 C C . GLU A 1 119 ? 3.730 -7.209 10.808 1.00 97.06 119 GLU A C 1
ATOM 910 O O . GLU A 1 119 ? 3.442 -6.624 11.853 1.00 97.06 119 GLU A O 1
ATOM 915 N N . ARG A 1 120 ? 4.842 -6.918 10.124 1.00 96.06 120 ARG A N 1
ATOM 916 C CA . ARG A 1 120 ? 5.800 -5.897 10.578 1.00 96.06 120 ARG A CA 1
ATOM 917 C C . ARG A 1 120 ? 5.195 -4.496 10.558 1.00 96.06 120 ARG A C 1
ATOM 919 O O . ARG A 1 120 ? 5.418 -3.720 11.485 1.00 96.06 120 ARG A O 1
ATOM 926 N N . PHE A 1 121 ? 4.413 -4.175 9.528 1.00 96.38 121 PHE A N 1
ATOM 927 C CA . PHE A 1 121 ? 3.692 -2.908 9.445 1.00 96.38 121 PHE A CA 1
ATOM 928 C C . PHE A 1 121 ? 2.726 -2.735 10.625 1.00 96.38 121 PHE A C 1
ATOM 930 O O . PHE A 1 121 ? 2.717 -1.677 11.253 1.00 96.38 121 PHE A O 1
ATOM 937 N N . LEU A 1 122 ? 1.948 -3.775 10.938 1.00 96.44 122 LEU A N 1
ATOM 938 C CA . LEU A 1 122 ? 0.974 -3.783 12.026 1.00 96.44 122 LEU A CA 1
ATOM 939 C C . LEU A 1 122 ? 1.645 -3.742 13.395 1.00 96.44 122 LEU A C 1
ATOM 941 O O . LEU A 1 122 ? 1.164 -3.032 14.270 1.00 96.44 122 LEU A O 1
ATOM 945 N N . HIS A 1 123 ? 2.764 -4.438 13.582 1.00 93.75 123 HIS A N 1
ATOM 946 C CA . HIS A 1 123 ? 3.511 -4.384 14.836 1.00 93.75 123 HIS A CA 1
ATOM 947 C C . HIS A 1 123 ? 3.923 -2.951 15.208 1.00 93.75 123 HIS A C 1
ATOM 949 O O . HIS A 1 123 ? 3.873 -2.589 16.377 1.00 93.75 123 HIS A O 1
ATOM 955 N N . GLY A 1 124 ? 4.268 -2.118 14.220 1.00 90.00 124 GLY A N 1
ATOM 956 C CA . GLY A 1 124 ? 4.648 -0.722 14.457 1.00 90.00 124 GLY A CA 1
ATOM 957 C C . GLY A 1 124 ? 3.499 0.293 14.498 1.00 90.00 124 GLY A C 1
ATOM 958 O O .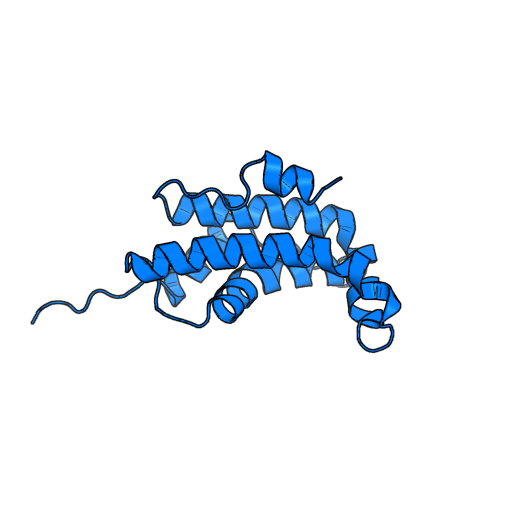 GLY A 1 124 ? 3.764 1.449 14.805 1.00 90.00 124 GLY A O 1
ATOM 959 N N . ARG A 1 125 ? 2.262 -0.077 14.122 1.00 89.62 125 ARG A N 1
ATOM 960 C CA . ARG A 1 125 ? 1.146 0.882 13.905 1.00 89.62 125 ARG A CA 1
ATOM 961 C C . ARG A 1 125 ? -0.225 0.422 14.387 1.00 89.62 125 ARG A C 1
ATOM 963 O O . ARG A 1 125 ? -1.213 1.128 14.174 1.00 89.62 125 ARG A O 1
ATOM 970 N N . ARG A 1 126 ? -0.336 -0.768 14.975 1.00 88.88 126 ARG A N 1
ATOM 971 C CA . ARG A 1 126 ? -1.565 -1.169 15.662 1.00 88.88 126 ARG A CA 1
ATOM 972 C C . ARG A 1 126 ? -1.798 -0.215 16.816 1.00 88.88 126 ARG A C 1
ATOM 974 O O . ARG A 1 126 ? -0.863 0.069 17.558 1.00 88.88 126 ARG A O 1
ATOM 981 N N . ALA A 1 127 ? -3.043 0.224 16.963 1.00 82.50 127 ALA A N 1
ATOM 982 C CA . ALA A 1 127 ? -3.404 1.022 18.114 1.00 82.50 127 ALA A CA 1
ATOM 983 C C . ALA A 1 127 ? -3.128 0.218 19.386 1.00 82.50 127 ALA A C 1
ATOM 985 O O . ALA A 1 127 ? -3.639 -0.894 19.557 1.00 82.50 127 ALA A O 1
ATOM 986 N N . THR A 1 128 ? -2.319 0.774 20.277 1.00 78.88 128 THR A N 1
ATOM 987 C CA . THR A 1 128 ? -2.283 0.271 21.648 1.00 78.88 128 THR A CA 1
ATOM 988 C C . THR A 1 128 ? -3.502 0.842 22.353 1.00 78.88 128 THR A C 1
ATOM 990 O O . THR A 1 128 ? -3.616 2.051 22.534 1.00 78.88 128 THR A O 1
ATOM 993 N N . HIS A 1 129 ? -4.478 0.003 22.708 1.00 58.50 129 HIS A N 1
ATOM 994 C CA . HIS A 1 129 ? -5.516 0.474 23.620 1.00 58.50 129 HIS A CA 1
ATOM 995 C C . HIS A 1 129 ? -4.813 1.030 24.866 1.00 58.50 129 HIS A C 1
ATOM 997 O O . HIS A 1 129 ? -3.958 0.324 25.411 1.00 58.50 129 HIS A O 1
ATOM 1003 N N . PRO A 1 130 ? -5.154 2.235 25.362 1.00 47.00 130 PRO A N 1
ATOM 1004 C CA . PRO A 1 130 ? -4.804 2.557 26.728 1.00 47.00 130 PRO A CA 1
ATOM 1005 C C . PRO A 1 130 ? -5.480 1.485 27.583 1.00 47.00 130 PRO A C 1
ATOM 1007 O O . PRO A 1 130 ? -6.709 1.370 27.601 1.00 47.00 130 PRO A O 1
ATOM 1010 N N . THR A 1 131 ? -4.681 0.647 28.242 1.00 43.97 131 THR A N 1
ATOM 1011 C CA . THR A 1 131 ? -5.148 -0.097 29.406 1.00 43.97 131 THR A CA 1
ATOM 1012 C C . THR A 1 131 ? -5.821 0.928 30.300 1.00 43.97 131 THR A C 1
ATOM 1014 O O . THR A 1 131 ? -5.157 1.848 30.775 1.00 43.97 131 THR A O 1
ATOM 1017 N N . LYS A 1 132 ? -7.145 0.821 30.453 1.00 39.72 132 LYS A N 1
ATOM 1018 C CA . LYS A 1 132 ? -7.872 1.526 31.506 1.00 39.72 132 LYS A CA 1
ATOM 1019 C C . LYS A 1 132 ? -7.206 1.124 32.824 1.00 39.72 132 LYS A C 1
ATOM 1021 O O . LYS A 1 132 ? -7.388 -0.010 33.262 1.00 39.72 132 LYS A O 1
ATOM 1026 N N . GLY A 1 133 ? -6.364 2.008 33.348 1.00 38.75 133 GLY A N 1
ATOM 1027 C CA . GLY A 1 133 ? -5.980 2.049 34.754 1.00 38.75 133 GLY A CA 1
ATOM 1028 C C . GLY A 1 133 ? -7.002 2.866 35.520 1.00 38.75 133 GLY A C 1
ATOM 1029 O O . GLY A 1 133 ? -7.567 3.800 34.903 1.00 38.75 133 GLY A O 1
#